Protein AF-A0A920P7Q9-F1 (afdb_monomer)

Solvent-accessible surface area (backbone atoms only — not comparable to full-atom values): 5915 Å² total; per-residue (Å²): 111,68,69,61,49,52,51,51,58,60,59,63,45,55,61,59,53,51,53,52,51,52,51,46,55,55,26,33,75,75,47,37,52,61,24,24,38,49,50,27,53,58,65,52,71,53,41,72,60,49,50,55,45,29,58,46,13,66,52,24,44,52,51,26,53,49,32,59,76,67,67,50,62,69,68,58,36,57,53,22,51,57,44,23,58,49,13,58,55,33,38,54,48,41,50,51,51,52,52,52,40,47,56,31,43,54,59,33,45,50,88,77,56,133

Structure (mmCIF, N/CA/C/O backbone):
data_AF-A0A920P7Q9-F1
#
_entry.id   AF-A0A920P7Q9-F1
#
loop_
_atom_site.group_PDB
_atom_site.id
_atom_site.type_symbol
_atom_site.label_atom_id
_atom_site.label_alt_id
_atom_site.label_comp_id
_atom_site.label_asym_id
_atom_site.label_entity_id
_atom_site.label_seq_id
_atom_site.pdbx_PDB_ins_code
_atom_site.Cartn_x
_atom_site.Cartn_y
_atom_site.Cartn_z
_atom_site.occupancy
_atom_site.B_iso_or_equiv
_atom_site.auth_seq_id
_atom_site.auth_comp_id
_atom_site.auth_asym_id
_atom_site.auth_atom_id
_atom_site.pdbx_PDB_model_num
ATOM 1 N N . MET A 1 1 ? -5.987 -20.196 14.441 1.00 70.06 1 MET A N 1
ATOM 2 C CA . MET A 1 1 ? -6.045 -18.818 13.903 1.00 70.06 1 MET A CA 1
ATOM 3 C C . MET A 1 1 ? -4.710 -18.311 13.354 1.00 70.06 1 MET A C 1
ATOM 5 O O . MET A 1 1 ? -4.729 -17.671 12.314 1.00 70.06 1 MET A O 1
ATOM 9 N N . ILE A 1 2 ? -3.557 -18.621 13.963 1.00 92.75 2 ILE A N 1
ATOM 10 C CA . ILE A 1 2 ? -2.250 -18.145 13.455 1.00 92.75 2 ILE A CA 1
ATOM 11 C C . ILE A 1 2 ? -1.894 -18.745 12.082 1.00 92.75 2 ILE A C 1
ATOM 13 O O . ILE A 1 2 ? -1.545 -18.004 11.171 1.00 92.75 2 ILE A O 1
ATOM 17 N N . ILE A 1 3 ? -2.047 -20.065 11.899 1.00 95.75 3 ILE A N 1
ATOM 18 C CA . ILE A 1 3 ? -1.727 -20.743 10.624 1.00 95.75 3 ILE A CA 1
ATOM 19 C C . ILE A 1 3 ? -2.577 -20.192 9.470 1.00 95.75 3 ILE A C 1
ATOM 21 O O . ILE A 1 3 ? -2.051 -19.885 8.406 1.00 95.75 3 ILE A O 1
ATOM 25 N N . SER A 1 4 ? -3.882 -20.015 9.695 1.00 95.00 4 SER A N 1
ATOM 26 C CA . SER A 1 4 ? -4.787 -19.433 8.700 1.00 95.00 4 SER A CA 1
ATOM 27 C C . SER A 1 4 ? -4.457 -17.967 8.407 1.00 95.00 4 SER A C 1
ATOM 29 O O . SER A 1 4 ? -4.495 -17.568 7.252 1.00 95.00 4 SER A O 1
ATOM 31 N N . GLY A 1 5 ? -4.082 -17.175 9.420 1.00 94.62 5 GLY A N 1
ATOM 32 C CA . GLY A 1 5 ? -3.650 -15.787 9.227 1.00 94.62 5 GLY A CA 1
ATOM 33 C C . GLY A 1 5 ? -2.369 -15.677 8.393 1.00 94.62 5 GLY A C 1
ATOM 34 O O . GLY A 1 5 ? -2.314 -14.878 7.462 1.00 94.62 5 GLY A O 1
ATOM 35 N N . LEU A 1 6 ? -1.375 -16.530 8.665 1.00 96.69 6 LEU A N 1
ATOM 36 C CA . LEU A 1 6 ? -0.154 -16.630 7.858 1.00 96.69 6 LEU A CA 1
ATOM 37 C C . LEU A 1 6 ? -0.460 -17.047 6.417 1.00 96.69 6 LEU A C 1
ATOM 39 O O . LEU A 1 6 ? 0.044 -16.424 5.487 1.00 96.69 6 LEU A O 1
ATOM 43 N N . ALA A 1 7 ? -1.321 -18.049 6.223 1.00 96.69 7 ALA A N 1
ATOM 44 C CA . ALA A 1 7 ? -1.726 -18.494 4.891 1.00 96.69 7 ALA A CA 1
ATOM 45 C C . ALA A 1 7 ? -2.398 -17.365 4.088 1.00 96.69 7 ALA A C 1
ATOM 47 O O . ALA A 1 7 ? -2.030 -17.128 2.938 1.00 96.69 7 ALA A O 1
ATOM 48 N N . THR A 1 8 ? -3.322 -16.619 4.703 1.00 96.00 8 THR A N 1
ATOM 49 C CA . THR A 1 8 ? -3.954 -15.449 4.074 1.00 96.00 8 THR A CA 1
ATOM 50 C C . THR A 1 8 ? -2.933 -14.359 3.749 1.00 96.00 8 THR A C 1
ATOM 52 O O . THR A 1 8 ? -2.981 -13.790 2.661 1.00 96.00 8 THR A O 1
ATOM 55 N N . GLY A 1 9 ? -1.983 -14.093 4.652 1.00 94.44 9 GLY A N 1
ATOM 56 C CA . GLY A 1 9 ? -0.909 -13.123 4.428 1.00 94.44 9 GLY A CA 1
ATOM 57 C C . GLY A 1 9 ? 0.023 -13.505 3.275 1.00 94.44 9 GLY A C 1
ATOM 58 O O . GLY A 1 9 ? 0.427 -12.644 2.505 1.00 94.44 9 GLY A O 1
ATOM 59 N N . MET A 1 10 ? 0.330 -14.792 3.102 1.00 96.50 10 MET A N 1
ATOM 60 C CA . MET A 1 10 ? 1.107 -15.259 1.949 1.00 96.50 10 MET A CA 1
ATOM 61 C C . MET A 1 10 ? 0.312 -15.109 0.646 1.00 96.50 10 MET A C 1
ATOM 63 O O . MET A 1 10 ? 0.837 -14.589 -0.339 1.00 96.50 10 MET A O 1
ATOM 67 N N . LEU A 1 11 ? -0.964 -15.508 0.641 1.00 96.88 11 LEU A N 1
ATOM 68 C CA . LEU A 1 11 ? -1.836 -15.409 -0.534 1.00 96.88 11 LEU A CA 1
ATOM 69 C C . LEU A 1 11 ? -2.106 -13.961 -0.966 1.00 96.88 11 LEU A C 1
ATOM 71 O O . LEU A 1 11 ? -2.205 -13.696 -2.164 1.00 96.88 11 LEU A O 1
ATOM 75 N N . SER A 1 12 ? -2.187 -13.012 -0.029 1.00 95.62 12 SER A N 1
ATOM 76 C CA . SER A 1 12 ? -2.483 -11.607 -0.345 1.00 95.62 12 SER A CA 1
ATOM 77 C C . SER A 1 12 ? -1.399 -10.929 -1.189 1.00 95.62 12 SER A C 1
ATOM 79 O O . SER A 1 12 ? -1.679 -9.926 -1.842 1.00 95.62 12 SER A O 1
ATOM 81 N N . THR A 1 13 ? -0.186 -11.490 -1.239 1.00 95.88 13 THR A N 1
ATOM 82 C CA . THR A 1 13 ? 0.933 -10.962 -2.038 1.00 95.88 13 THR A CA 1
ATOM 83 C C . THR A 1 13 ? 0.807 -11.228 -3.538 1.00 95.88 13 THR A C 1
ATOM 85 O O . THR A 1 13 ? 1.411 -10.507 -4.333 1.00 95.88 13 THR A O 1
ATOM 88 N N . VAL A 1 14 ? -0.002 -12.212 -3.948 1.00 97.12 14 VAL A N 1
ATOM 89 C CA . VAL A 1 14 ? -0.072 -12.682 -5.342 1.00 97.12 14 VAL A CA 1
ATOM 90 C C . VAL A 1 14 ? -0.487 -11.563 -6.298 1.00 97.12 14 VAL A C 1
ATOM 92 O O . VAL A 1 14 ? 0.219 -11.280 -7.266 1.00 97.12 14 VAL A O 1
ATOM 95 N N . PHE A 1 15 ? -1.609 -10.894 -6.021 1.00 96.12 15 PHE A N 1
ATOM 96 C CA . PHE A 1 15 ? -2.108 -9.828 -6.892 1.00 96.12 15 PHE A CA 1
ATOM 97 C C . PHE A 1 15 ? -1.188 -8.595 -6.919 1.00 96.12 15 PHE A C 1
ATOM 99 O O . PHE A 1 15 ? -0.860 -8.150 -8.021 1.00 96.12 15 PHE A O 1
ATOM 106 N N . PRO A 1 16 ? -0.709 -8.062 -5.772 1.00 95.38 16 PRO A N 1
ATOM 107 C CA . PRO A 1 16 ? 0.249 -6.958 -5.762 1.00 95.38 16 PRO A CA 1
ATOM 108 C C . PRO A 1 16 ? 1.526 -7.244 -6.556 1.00 95.38 16 PRO A C 1
ATOM 110 O O . PRO A 1 16 ? 1.952 -6.403 -7.345 1.00 95.38 16 PRO A O 1
ATOM 113 N N . VAL A 1 17 ? 2.122 -8.431 -6.399 1.00 96.25 17 VAL A N 1
ATOM 114 C CA . VAL A 1 17 ? 3.358 -8.798 -7.110 1.00 96.25 17 VAL A CA 1
ATOM 115 C C . VAL A 1 17 ? 3.133 -8.836 -8.620 1.00 96.25 17 VAL A C 1
ATOM 117 O O . VAL A 1 17 ? 3.934 -8.281 -9.371 1.00 96.25 17 VAL A O 1
ATOM 120 N N . ILE A 1 18 ? 2.025 -9.429 -9.074 1.00 97.81 18 ILE A N 1
ATOM 121 C CA . ILE A 1 18 ? 1.677 -9.468 -10.501 1.00 97.81 18 ILE A CA 1
ATOM 122 C C . ILE A 1 18 ? 1.461 -8.051 -11.047 1.00 97.81 18 ILE A C 1
ATOM 124 O O . ILE A 1 18 ? 1.998 -7.715 -12.103 1.00 97.81 18 ILE A O 1
ATOM 128 N N . ALA A 1 19 ? 0.723 -7.200 -10.328 1.00 96.38 19 ALA A N 1
ATOM 129 C CA . ALA A 1 19 ? 0.450 -5.828 -10.752 1.00 96.38 19 ALA A CA 1
ATOM 130 C C . ALA A 1 19 ? 1.736 -4.992 -10.892 1.00 96.38 19 ALA A C 1
ATOM 132 O O . ALA A 1 19 ? 1.924 -4.304 -11.901 1.00 96.38 19 ALA A O 1
ATOM 133 N N . ILE A 1 20 ? 2.652 -5.087 -9.922 1.00 96.44 20 ILE A N 1
ATOM 134 C CA . ILE A 1 20 ? 3.953 -4.407 -9.981 1.00 96.44 20 ILE A CA 1
ATOM 135 C C . ILE A 1 20 ? 4.811 -4.970 -11.118 1.00 96.44 20 ILE A C 1
ATOM 137 O O . ILE A 1 20 ? 5.391 -4.195 -11.875 1.00 96.44 20 ILE A O 1
ATOM 141 N N . GLY A 1 21 ? 4.842 -6.293 -11.306 1.00 97.31 21 GLY A N 1
ATOM 142 C CA . GLY A 1 21 ? 5.578 -6.928 -12.403 1.00 97.31 21 GLY A CA 1
ATOM 143 C C . GLY A 1 21 ? 5.112 -6.453 -13.782 1.00 97.31 21 GLY A 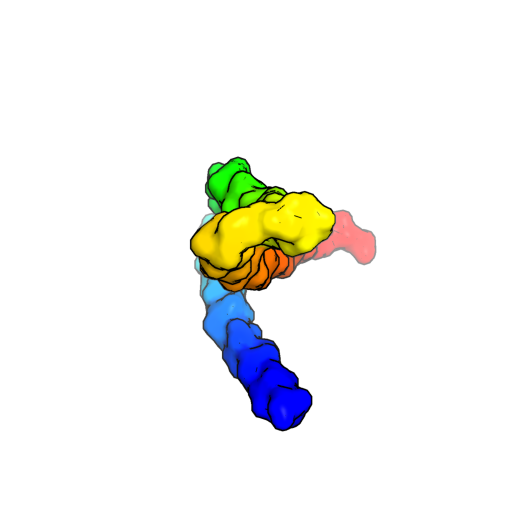C 1
ATOM 144 O O . GLY A 1 21 ? 5.934 -6.060 -14.609 1.00 97.31 21 GLY A O 1
ATOM 145 N N . ILE A 1 22 ? 3.797 -6.408 -14.014 1.00 98.00 22 ILE A N 1
ATOM 146 C CA . ILE A 1 22 ? 3.216 -5.887 -15.263 1.00 98.00 22 ILE A CA 1
ATOM 147 C C . ILE A 1 22 ? 3.571 -4.407 -15.452 1.00 98.00 22 ILE A C 1
ATOM 149 O O . ILE A 1 22 ? 3.987 -4.011 -16.541 1.00 98.00 22 ILE A O 1
ATOM 153 N N . THR A 1 23 ? 3.457 -3.603 -14.392 1.00 97.25 23 THR A N 1
ATOM 154 C CA . THR A 1 23 ? 3.800 -2.173 -14.427 1.00 97.25 23 THR A CA 1
ATOM 155 C C . THR A 1 23 ? 5.256 -1.963 -14.839 1.00 97.25 23 THR A C 1
ATOM 157 O O . THR A 1 23 ? 5.527 -1.155 -15.724 1.00 97.25 23 THR A O 1
ATOM 160 N N . ILE A 1 24 ? 6.186 -2.729 -14.259 1.00 97.31 24 ILE A N 1
ATOM 161 C CA . ILE A 1 24 ? 7.614 -2.679 -14.597 1.00 97.31 24 ILE A CA 1
ATOM 162 C C . ILE A 1 24 ? 7.838 -3.040 -16.066 1.00 97.31 24 ILE A C 1
ATOM 164 O O . ILE A 1 24 ? 8.512 -2.295 -16.774 1.00 97.31 24 ILE A O 1
ATOM 168 N N . LEU A 1 25 ? 7.265 -4.153 -16.540 1.00 97.88 25 LEU A N 1
ATOM 169 C CA . LEU A 1 25 ? 7.454 -4.621 -17.916 1.00 97.88 25 LEU A CA 1
ATOM 170 C C . LEU A 1 25 ? 6.965 -3.595 -18.944 1.00 97.88 25 LEU A C 1
ATOM 172 O O . LEU A 1 25 ? 7.679 -3.301 -19.902 1.00 97.88 25 LEU A O 1
ATOM 176 N N . ILE A 1 26 ? 5.770 -3.034 -18.737 1.00 98.12 26 ILE A N 1
ATOM 177 C CA . ILE A 1 26 ? 5.189 -2.036 -19.643 1.00 98.12 26 ILE A CA 1
ATOM 178 C C . ILE A 1 26 ? 6.006 -0.742 -19.602 1.00 98.12 26 ILE A C 1
ATOM 180 O O . ILE A 1 26 ? 6.411 -0.236 -20.647 1.00 98.12 26 ILE A O 1
ATOM 184 N N . ALA A 1 27 ? 6.292 -0.217 -18.409 1.00 97.50 27 ALA A N 1
ATOM 185 C CA . ALA A 1 27 ? 7.024 1.036 -18.256 1.00 97.50 27 ALA A CA 1
ATOM 186 C C . ALA A 1 27 ? 8.442 0.956 -18.847 1.00 97.50 27 ALA A C 1
ATOM 188 O O . ALA A 1 27 ? 8.892 1.891 -19.515 1.00 97.50 27 ALA A O 1
ATOM 189 N N . PHE A 1 28 ? 9.120 -0.180 -18.661 1.00 96.56 28 PHE A N 1
ATOM 190 C CA . PHE A 1 28 ? 10.451 -0.408 -19.210 1.00 96.56 28 PHE A CA 1
ATOM 191 C C . PHE A 1 28 ? 10.450 -0.490 -20.739 1.00 96.56 28 PHE A C 1
ATOM 193 O O . PHE A 1 28 ? 11.332 0.078 -21.376 1.00 96.56 28 PHE A O 1
ATOM 200 N N . GLN A 1 29 ? 9.457 -1.145 -21.350 1.00 97.81 29 GLN A N 1
ATOM 201 C CA . GLN A 1 29 ? 9.355 -1.186 -22.813 1.00 97.81 29 GLN A CA 1
ATOM 202 C C . GLN A 1 29 ? 9.096 0.194 -23.428 1.00 97.81 29 GLN A C 1
ATOM 204 O O . GLN A 1 29 ? 9.563 0.463 -24.531 1.00 97.81 29 GLN A O 1
ATOM 209 N N . LEU A 1 30 ? 8.377 1.072 -22.722 1.00 97.12 30 LEU A N 1
ATOM 210 C CA . LEU A 1 30 ? 8.046 2.407 -23.220 1.00 97.12 30 LEU A CA 1
ATOM 211 C C . LEU A 1 30 ? 9.211 3.398 -23.114 1.00 97.12 30 LEU A C 1
ATOM 213 O O . LEU A 1 30 ? 9.418 4.183 -24.036 1.00 97.12 30 LEU A O 1
ATOM 217 N N . ALA A 1 31 ? 9.951 3.403 -21.999 1.00 96.50 31 ALA A N 1
ATOM 218 C CA . ALA A 1 31 ? 11.004 4.400 -21.768 1.00 96.50 31 ALA A CA 1
ATOM 219 C C . ALA A 1 31 ? 12.142 3.917 -20.845 1.00 96.50 31 ALA A C 1
ATOM 221 O O . ALA A 1 31 ? 12.772 4.717 -20.148 1.00 96.50 31 ALA A O 1
ATOM 222 N N . GLY A 1 32 ? 12.412 2.610 -20.802 1.00 95.25 32 GLY A N 1
ATOM 223 C CA . GLY A 1 32 ? 13.467 2.023 -19.975 1.00 95.25 32 GLY A CA 1
ATOM 224 C C . GLY A 1 32 ? 13.323 2.371 -18.490 1.00 95.25 32 GLY A C 1
ATOM 225 O O . GLY A 1 32 ? 12.218 2.501 -17.960 1.00 95.25 32 GLY A O 1
ATOM 226 N N . PHE A 1 33 ? 14.451 2.571 -17.806 1.00 94.69 33 PHE A N 1
ATOM 227 C CA . PHE A 1 33 ? 14.464 2.951 -16.387 1.00 94.69 33 PHE A CA 1
ATOM 228 C C . PHE A 1 33 ? 13.807 4.311 -16.106 1.00 94.69 33 PHE A C 1
ATOM 230 O O . PHE A 1 33 ? 13.225 4.492 -15.038 1.00 94.69 33 PHE A O 1
ATOM 237 N N . TYR A 1 34 ? 13.825 5.240 -17.069 1.00 94.19 34 TYR A N 1
ATOM 238 C CA . TYR A 1 34 ? 13.101 6.508 -16.948 1.00 94.19 34 TYR A CA 1
ATOM 239 C C . TYR A 1 34 ? 11.581 6.291 -16.928 1.00 94.19 34 TYR A C 1
ATOM 241 O O . TYR A 1 34 ? 10.876 6.900 -16.126 1.00 94.19 34 TYR A O 1
ATOM 249 N N . GLY A 1 35 ? 11.078 5.356 -17.741 1.00 96.50 35 GLY A N 1
ATOM 250 C CA . GLY A 1 35 ? 9.678 4.934 -17.712 1.00 96.50 35 GLY A CA 1
ATOM 251 C C . GLY A 1 35 ? 9.268 4.349 -16.363 1.00 96.50 35 GLY A C 1
ATOM 252 O O . GLY A 1 35 ? 8.215 4.704 -15.839 1.00 96.50 35 GLY A O 1
ATOM 253 N N . ILE A 1 36 ? 10.117 3.510 -15.759 1.00 96.81 36 ILE A N 1
ATOM 254 C CA . ILE A 1 36 ? 9.879 2.963 -14.411 1.00 96.81 36 ILE A CA 1
ATOM 255 C C . ILE A 1 36 ? 9.845 4.089 -13.366 1.00 96.81 36 ILE A C 1
ATOM 257 O O . ILE A 1 36 ? 8.958 4.103 -12.511 1.00 96.81 36 ILE A O 1
ATOM 261 N N . ALA A 1 37 ? 10.757 5.064 -13.457 1.00 94.75 37 ALA A N 1
ATOM 262 C CA . ALA A 1 37 ? 10.765 6.228 -12.571 1.00 94.75 37 ALA A CA 1
ATOM 263 C C . ALA A 1 37 ? 9.456 7.029 -12.678 1.00 94.75 37 ALA A C 1
ATOM 265 O O . ALA A 1 37 ? 8.839 7.356 -11.663 1.00 94.75 37 ALA A O 1
ATOM 266 N N . LEU A 1 38 ? 8.988 7.286 -13.904 1.00 95.81 38 LEU A N 1
ATOM 267 C CA . LEU A 1 38 ? 7.714 7.961 -14.147 1.00 95.81 38 LEU A CA 1
ATOM 268 C C . LEU A 1 38 ? 6.509 7.149 -13.665 1.00 95.81 38 LEU A C 1
ATOM 270 O O . LEU A 1 38 ? 5.577 7.736 -13.124 1.00 95.81 38 LEU A O 1
ATOM 274 N N . ALA A 1 39 ? 6.523 5.821 -13.799 1.00 96.06 39 ALA A N 1
ATOM 275 C CA . ALA A 1 39 ? 5.482 4.964 -13.234 1.00 96.06 39 ALA A CA 1
ATOM 276 C C . ALA A 1 39 ? 5.426 5.082 -11.700 1.00 96.06 39 ALA A C 1
ATOM 278 O O . ALA A 1 39 ? 4.338 5.153 -11.131 1.00 96.06 39 ALA A O 1
ATOM 279 N N . GLY A 1 40 ? 6.583 5.185 -11.035 1.00 93.44 40 GLY A N 1
ATOM 280 C CA . GLY A 1 40 ? 6.670 5.474 -9.601 1.00 93.44 40 GLY A CA 1
ATOM 281 C C . GLY A 1 40 ? 6.063 6.831 -9.227 1.00 93.44 40 GLY A C 1
ATOM 282 O O . GLY A 1 40 ? 5.255 6.910 -8.303 1.00 93.44 40 GLY A O 1
ATOM 283 N N . VAL A 1 41 ? 6.375 7.892 -9.980 1.00 92.75 41 VAL A N 1
ATOM 284 C CA . VAL A 1 41 ? 5.752 9.219 -9.794 1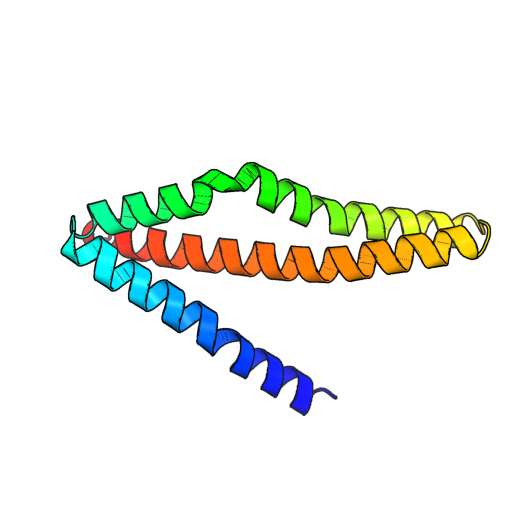.00 92.75 41 VAL A CA 1
ATOM 285 C C . VAL A 1 41 ? 4.239 9.160 -10.031 1.00 92.75 41 VAL A C 1
ATOM 287 O O . VAL A 1 41 ? 3.470 9.730 -9.260 1.00 92.75 41 VAL A O 1
ATOM 290 N N . GLY A 1 42 ? 3.803 8.437 -11.064 1.00 93.56 42 GLY A N 1
ATOM 291 C CA . GLY A 1 42 ? 2.395 8.224 -11.386 1.00 93.56 42 GLY A CA 1
ATOM 292 C C . GLY A 1 42 ? 1.644 7.519 -10.261 1.00 93.56 42 GLY A C 1
ATOM 293 O O . GLY A 1 42 ? 0.559 7.965 -9.893 1.00 93.56 42 GLY A O 1
ATOM 294 N N . LEU A 1 43 ? 2.243 6.489 -9.654 1.00 92.88 43 LEU A N 1
ATOM 295 C CA . LEU A 1 43 ? 1.693 5.837 -8.468 1.00 92.88 43 LEU A CA 1
ATOM 296 C C . LEU A 1 43 ? 1.475 6.870 -7.353 1.00 92.88 43 LEU A C 1
ATOM 298 O O . LEU A 1 43 ? 0.369 6.968 -6.840 1.00 92.88 43 LEU A O 1
ATOM 302 N N . LEU A 1 44 ? 2.475 7.708 -7.055 1.00 89.50 44 LEU A N 1
ATOM 303 C CA . LEU A 1 44 ? 2.417 8.744 -6.012 1.00 89.50 44 LEU A CA 1
ATOM 304 C C . LEU A 1 44 ? 1.503 9.943 -6.335 1.00 89.50 44 LEU A C 1
ATOM 306 O O . LEU A 1 44 ? 1.282 10.782 -5.463 1.00 89.50 44 LEU A O 1
ATOM 310 N N . SER A 1 45 ? 0.933 10.045 -7.537 1.00 93.44 45 SER A N 1
ATOM 311 C CA . SER A 1 45 ? 0.082 11.184 -7.923 1.00 93.44 45 SER A CA 1
ATOM 312 C C . SER A 1 45 ? -1.166 11.345 -7.044 1.00 93.44 45 SER A C 1
ATOM 314 O O . SER A 1 45 ? -1.629 12.462 -6.820 1.00 93.44 45 SER A O 1
ATOM 316 N N . THR A 1 46 ? -1.678 10.247 -6.481 1.00 91.81 46 THR A N 1
ATOM 317 C CA . THR A 1 46 ? -2.825 10.242 -5.560 1.00 91.81 46 THR A CA 1
ATOM 318 C C . THR A 1 46 ? -2.413 10.172 -4.089 1.00 91.81 46 THR A C 1
ATOM 320 O O . THR A 1 46 ? -3.266 9.945 -3.230 1.00 91.81 46 THR A O 1
ATOM 323 N N . LEU A 1 47 ? -1.127 10.374 -3.773 1.00 91.06 47 LEU A N 1
ATOM 324 C CA . LEU A 1 47 ? -0.580 10.231 -2.420 1.00 91.06 47 LEU A CA 1
ATOM 325 C C . LEU A 1 47 ? -1.357 11.045 -1.382 1.00 91.06 47 LEU A C 1
ATOM 327 O O . LEU A 1 47 ? -1.583 10.547 -0.286 1.00 91.06 47 LEU A O 1
ATOM 331 N N . GLY A 1 48 ? -1.803 12.259 -1.719 1.00 92.06 48 GLY A N 1
ATOM 332 C CA . GLY A 1 48 ? -2.565 13.098 -0.789 1.00 92.06 48 GLY A CA 1
ATOM 333 C C . GLY A 1 48 ? -3.853 12.435 -0.289 1.00 92.06 48 GLY A C 1
ATOM 334 O O . GLY A 1 48 ? -4.162 12.517 0.897 1.00 92.06 48 GLY A O 1
ATOM 335 N N . ILE A 1 49 ? -4.568 11.723 -1.167 1.00 92.00 49 ILE A N 1
ATOM 336 C CA . ILE A 1 49 ? -5.797 11.000 -0.806 1.00 92.00 49 ILE A CA 1
ATOM 337 C C . ILE A 1 49 ? -5.444 9.768 0.028 1.00 92.00 49 ILE A C 1
ATOM 339 O O . ILE A 1 49 ? -6.004 9.578 1.105 1.00 92.00 49 ILE A O 1
ATOM 343 N N . THR A 1 50 ? -4.485 8.961 -0.436 1.00 89.31 50 THR A N 1
ATOM 344 C CA . THR A 1 50 ? -4.070 7.734 0.259 1.00 89.31 50 THR A CA 1
ATOM 345 C C . THR A 1 50 ? -3.565 8.037 1.670 1.00 89.31 50 THR A C 1
ATOM 347 O O . THR A 1 50 ? -3.947 7.363 2.625 1.00 89.31 50 THR A O 1
ATOM 350 N N . LEU A 1 51 ? -2.762 9.093 1.823 1.00 91.06 51 LEU A N 1
ATOM 351 C CA . LEU A 1 51 ? -2.237 9.527 3.113 1.00 91.06 51 LEU A CA 1
ATOM 352 C C . LEU A 1 51 ? -3.349 10.028 4.040 1.00 91.06 51 LEU A C 1
ATOM 354 O O . LEU A 1 51 ? -3.343 9.698 5.222 1.00 91.06 51 LEU A O 1
ATOM 358 N N . ALA A 1 52 ? -4.326 10.778 3.520 1.00 93.06 52 ALA A N 1
ATOM 359 C CA . ALA A 1 52 ? -5.473 11.213 4.314 1.00 93.06 52 ALA A CA 1
ATOM 360 C C . ALA A 1 52 ? -6.288 10.018 4.841 1.00 93.06 52 ALA A C 1
ATOM 362 O O . ALA A 1 52 ? -6.697 10.014 6.000 1.00 93.06 52 ALA A O 1
ATOM 363 N N . THR A 1 53 ? -6.484 8.981 4.019 1.00 90.81 53 THR A N 1
ATOM 364 C CA . THR A 1 53 ? -7.197 7.763 4.437 1.00 90.81 53 THR A CA 1
ATOM 365 C C . THR A 1 53 ? -6.401 6.879 5.398 1.00 90.81 53 THR A C 1
ATOM 367 O O . THR A 1 53 ? -7.003 6.178 6.207 1.00 90.81 53 THR A O 1
ATOM 370 N N . ASP A 1 54 ? -5.069 6.905 5.336 1.00 90.50 54 ASP A N 1
ATOM 371 C CA . ASP A 1 54 ? -4.195 6.198 6.281 1.00 90.50 54 ASP A CA 1
ATOM 372 C C . ASP A 1 54 ? -4.182 6.911 7.646 1.00 90.50 54 ASP A C 1
ATOM 374 O O . ASP A 1 54 ? -4.409 6.299 8.687 1.00 90.50 54 ASP A O 1
ATOM 378 N N . ALA A 1 55 ? -4.056 8.244 7.639 1.00 91.88 55 ALA A N 1
ATOM 379 C CA . ALA A 1 55 ? -4.092 9.071 8.847 1.00 91.88 55 ALA A CA 1
ATOM 380 C C . ALA A 1 55 ? -5.446 9.032 9.577 1.00 91.88 55 ALA A C 1
ATOM 382 O O . ALA A 1 55 ? -5.508 9.264 10.783 1.00 91.88 55 ALA A O 1
ATOM 383 N N . TYR A 1 56 ? -6.528 8.723 8.861 1.00 91.06 56 TYR A N 1
ATOM 384 C CA . TYR A 1 56 ? -7.860 8.570 9.434 1.00 91.06 56 TYR A CA 1
ATOM 385 C C . TYR A 1 56 ? -7.951 7.439 10.476 1.00 91.06 56 TYR A C 1
ATOM 387 O O . TYR A 1 56 ? -8.636 7.611 11.483 1.00 91.06 56 TYR A O 1
ATOM 395 N N . GLY A 1 57 ? -7.246 6.318 10.282 1.00 93.25 57 GLY A N 1
ATOM 396 C CA . GLY A 1 57 ? -7.331 5.163 11.186 1.00 93.25 57 GLY A CA 1
ATOM 397 C C . GLY A 1 57 ? -6.893 5.481 12.620 1.00 93.25 57 GLY A C 1
ATOM 398 O O . GLY A 1 57 ? -7.709 5.364 13.533 1.00 93.25 57 GLY A O 1
ATOM 399 N N . PRO A 1 58 ? -5.668 5.997 12.836 1.00 94.75 58 PRO A N 1
ATOM 400 C CA . PRO A 1 58 ? -5.211 6.414 14.162 1.00 94.75 58 PRO A CA 1
ATOM 401 C C . PRO A 1 58 ? -6.097 7.478 14.824 1.00 94.75 58 PRO A C 1
ATOM 403 O O . PRO A 1 58 ? -6.165 7.559 16.049 1.00 94.75 58 PRO A O 1
ATOM 406 N N . VAL A 1 59 ? -6.772 8.324 14.040 1.00 95.75 59 VAL A N 1
ATOM 407 C CA . VAL A 1 59 ? -7.724 9.304 14.584 1.00 95.75 59 VAL A CA 1
ATOM 408 C C . VAL A 1 59 ? -8.979 8.603 15.115 1.00 95.75 59 VAL A C 1
ATOM 410 O O . VAL A 1 59 ? -9.441 8.945 16.203 1.00 95.75 59 VAL A O 1
ATOM 413 N N . ALA A 1 60 ? -9.511 7.620 14.383 1.00 95.19 60 ALA A N 1
ATOM 414 C CA . ALA A 1 60 ? -10.675 6.839 14.799 1.00 95.19 60 ALA A CA 1
ATOM 415 C C . ALA A 1 60 ? -10.396 5.982 16.047 1.00 95.19 60 ALA A C 1
ATOM 417 O O . ALA A 1 60 ? -11.205 6.002 16.975 1.00 95.19 60 ALA A O 1
ATOM 418 N N . ASP A 1 61 ? -9.239 5.318 16.104 1.00 96.31 61 ASP A N 1
ATOM 419 C CA . ASP A 1 61 ? -8.792 4.530 17.263 1.00 96.31 61 ASP A CA 1
ATOM 420 C C . ASP A 1 61 ? -8.720 5.394 18.535 1.00 96.31 61 ASP A C 1
ATOM 422 O O . ASP A 1 61 ? -9.379 5.122 19.542 1.00 96.31 61 ASP A O 1
ATOM 426 N N . ASN A 1 62 ? -8.035 6.542 18.458 1.00 96.50 62 ASN A N 1
ATOM 427 C CA . ASN A 1 62 ? -7.953 7.479 19.582 1.00 96.50 62 ASN A CA 1
ATOM 428 C C . ASN A 1 62 ? -9.330 8.008 20.011 1.00 96.50 62 ASN A C 1
ATOM 430 O O . ASN A 1 62 ? -9.582 8.173 21.205 1.00 96.50 62 ASN A O 1
ATOM 434 N N . ALA A 1 63 ? -10.235 8.267 19.062 1.00 96.44 63 ALA A N 1
ATOM 435 C CA . ALA A 1 63 ? -11.599 8.679 19.381 1.00 96.44 63 ALA A CA 1
ATOM 436 C C . ALA A 1 63 ? -12.370 7.580 20.135 1.00 96.44 63 ALA A C 1
ATOM 438 O O . ALA A 1 63 ? -13.079 7.890 21.095 1.00 96.44 63 ALA A O 1
ATOM 439 N N . GLY A 1 64 ? -12.201 6.310 19.751 1.00 96.44 64 GLY A N 1
ATOM 440 C CA . GLY A 1 64 ? -12.776 5.166 20.461 1.00 96.44 64 GLY A CA 1
ATOM 441 C C . GLY A 1 64 ? -12.202 4.990 21.865 1.00 96.44 64 GLY A C 1
ATOM 442 O O . GLY A 1 64 ? -12.961 4.785 22.818 1.00 96.44 64 GLY A O 1
ATOM 443 N N . GLY A 1 65 ? -10.886 5.156 22.017 1.00 96.75 65 GLY A N 1
ATOM 444 C CA . GLY A 1 65 ? -10.209 5.143 23.314 1.00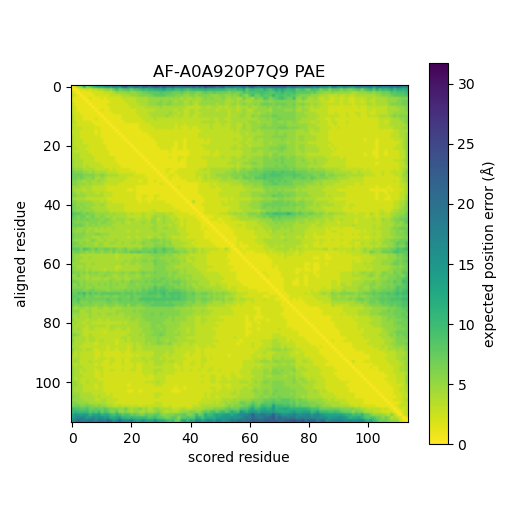 96.75 65 GLY A CA 1
ATOM 445 C C . GLY A 1 65 ? -10.710 6.249 24.248 1.00 96.75 65 GLY A C 1
ATOM 446 O O . GLY A 1 65 ? -11.020 5.981 25.407 1.00 96.75 65 GLY A O 1
ATOM 447 N N . ILE A 1 66 ? -10.884 7.474 23.737 1.00 97.56 66 ILE A N 1
ATOM 448 C CA . ILE A 1 66 ? -11.470 8.587 24.502 1.00 97.56 66 ILE A CA 1
ATOM 449 C C . ILE A 1 66 ? -12.916 8.273 24.899 1.00 97.56 66 ILE A C 1
ATOM 451 O O . ILE A 1 66 ? -13.293 8.518 26.044 1.00 97.56 66 ILE A O 1
ATOM 455 N N . ALA A 1 67 ? -13.726 7.725 23.988 1.00 97.00 67 ALA A N 1
ATOM 456 C CA . ALA A 1 67 ? -15.118 7.384 24.278 1.00 97.00 67 ALA A CA 1
ATOM 457 C C . ALA A 1 67 ? -15.242 6.351 25.409 1.00 97.00 67 ALA A C 1
ATOM 459 O O . ALA A 1 67 ? -16.105 6.486 26.277 1.00 97.00 67 ALA A O 1
ATOM 460 N N . GLU A 1 68 ? -14.349 5.363 25.426 1.00 96.38 68 GLU A N 1
ATOM 461 C CA . GLU A 1 68 ? -14.269 4.343 26.471 1.00 96.38 68 GLU A CA 1
ATOM 462 C C . GLU A 1 68 ? -13.781 4.925 27.808 1.00 96.38 68 GLU A C 1
ATOM 464 O O . GLU A 1 68 ? -14.417 4.727 28.843 1.00 96.38 68 GLU A O 1
ATOM 469 N N . GLN A 1 69 ? -12.697 5.708 27.789 1.00 97.62 69 GLN A N 1
ATOM 470 C CA . GLN A 1 69 ? -12.118 6.332 28.986 1.00 97.62 69 GLN A CA 1
ATOM 471 C C . GLN A 1 69 ? -13.053 7.353 29.643 1.00 97.62 69 GLN A C 1
ATOM 473 O O . GLN A 1 69 ? -13.080 7.466 30.868 1.00 97.62 69 GLN A O 1
ATOM 478 N N . ALA A 1 70 ? -13.825 8.089 28.842 1.00 97.25 70 ALA A N 1
ATOM 479 C CA . ALA A 1 70 ? -14.794 9.073 29.312 1.00 97.25 70 ALA A CA 1
ATOM 480 C C . ALA A 1 70 ? -16.177 8.471 29.630 1.00 97.25 70 ALA A C 1
ATOM 482 O O . ALA A 1 70 ? -17.084 9.224 29.980 1.00 97.25 70 ALA A O 1
ATOM 483 N N . GLN A 1 71 ? -16.346 7.145 29.518 1.00 96.62 71 GLN A N 1
ATOM 484 C CA . GLN A 1 71 ? -17.606 6.436 29.786 1.00 96.62 71 GLN A CA 1
ATOM 485 C C . GLN A 1 71 ? -18.803 7.031 29.021 1.00 96.62 71 GLN A C 1
ATOM 487 O O . GLN A 1 71 ? -19.890 7.208 29.575 1.00 96.62 71 GLN A O 1
ATOM 492 N N . LEU A 1 72 ? -18.590 7.382 27.748 1.00 96.69 72 LEU A N 1
ATOM 493 C CA . LEU A 1 72 ? -19.647 7.923 26.894 1.00 96.69 72 LEU A CA 1
ATOM 494 C C . LEU A 1 72 ? -20.705 6.856 26.569 1.00 96.69 72 LEU A C 1
ATOM 496 O O . LEU A 1 72 ? -20.530 5.668 26.838 1.00 96.69 72 LEU A O 1
ATOM 500 N N . ASP A 1 73 ? -21.814 7.296 25.968 1.00 97.00 73 ASP A N 1
ATOM 501 C CA . ASP A 1 73 ? -22.888 6.405 25.523 1.00 97.00 73 ASP A CA 1
ATOM 502 C C . ASP A 1 73 ? -22.332 5.262 24.639 1.00 97.00 73 ASP A C 1
ATOM 504 O O . ASP A 1 73 ? -21.528 5.539 23.736 1.00 97.00 73 ASP A O 1
ATOM 508 N N . PRO A 1 74 ? -22.754 3.996 24.848 1.00 95.06 74 PRO A N 1
ATOM 509 C CA . PRO A 1 74 ? -22.305 2.849 24.057 1.00 95.06 74 PRO A CA 1
ATOM 510 C C . PRO A 1 74 ? -22.399 3.049 22.541 1.00 95.06 74 PRO A C 1
ATOM 512 O O . PRO A 1 74 ? -21.553 2.542 21.805 1.00 95.06 74 PRO A O 1
ATOM 515 N N . GLN A 1 75 ? -23.368 3.836 22.061 1.00 96.44 75 GLN A N 1
ATOM 516 C CA . GLN A 1 75 ? -23.499 4.152 20.639 1.00 96.44 75 GLN A CA 1
ATOM 517 C C . GLN A 1 75 ? -22.276 4.907 20.082 1.00 96.44 75 GLN A C 1
ATOM 519 O O . GLN A 1 75 ? -21.939 4.762 18.906 1.00 96.44 75 GLN A O 1
ATOM 524 N N . VAL A 1 76 ? -21.594 5.722 20.894 1.00 96.06 76 VAL A N 1
ATOM 525 C CA . VAL A 1 76 ? -20.369 6.426 20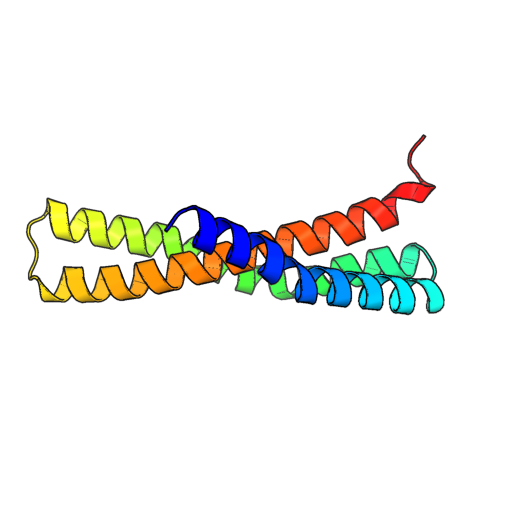.478 1.00 96.06 76 VAL A CA 1
ATOM 526 C C . VAL A 1 76 ? -19.228 5.429 20.286 1.00 96.06 76 VAL A C 1
ATOM 528 O O . VAL A 1 76 ? -18.481 5.532 19.308 1.00 96.06 76 VAL A O 1
ATOM 531 N N . ARG A 1 77 ? -19.123 4.433 21.175 1.00 95.62 77 ARG A N 1
ATOM 532 C CA . ARG A 1 77 ? -18.114 3.377 21.060 1.00 95.62 77 ARG A CA 1
ATOM 533 C C . ARG A 1 77 ? -18.376 2.483 19.852 1.00 95.62 77 ARG A C 1
ATOM 535 O O . ARG A 1 77 ? -17.485 2.296 19.039 1.00 95.62 77 ARG A O 1
ATOM 542 N N . GLU A 1 78 ? -19.619 2.053 19.659 1.00 96.25 78 GLU A N 1
ATOM 543 C CA . GLU A 1 78 ? -20.008 1.244 18.499 1.00 96.25 78 GLU A CA 1
ATOM 544 C C . GLU A 1 78 ? -19.675 1.947 17.172 1.00 96.25 78 GLU A C 1
ATOM 546 O O . GLU A 1 78 ? -19.142 1.339 16.242 1.00 96.25 78 GLU A O 1
ATOM 551 N N . ARG A 1 79 ? -19.930 3.261 17.089 1.00 96.44 79 ARG A N 1
ATOM 552 C CA . ARG A 1 79 ? -19.563 4.050 15.909 1.00 96.44 79 ARG A CA 1
ATOM 553 C C . ARG A 1 79 ? -18.053 4.122 15.725 1.00 96.44 79 ARG A C 1
ATOM 555 O O . ARG A 1 79 ? -17.589 3.918 14.612 1.00 96.44 79 ARG A O 1
ATOM 562 N N . THR A 1 80 ? -17.294 4.421 16.775 1.00 96.38 80 THR A N 1
ATOM 563 C CA . THR A 1 80 ? -15.829 4.551 16.680 1.00 96.38 80 THR A CA 1
ATOM 564 C C . THR A 1 80 ? -15.139 3.220 16.373 1.00 96.38 80 THR A C 1
ATOM 566 O O . THR A 1 80 ? -14.224 3.222 15.558 1.00 96.38 80 THR A O 1
ATOM 569 N N . ASP A 1 81 ? -15.642 2.089 16.873 1.00 95.56 81 ASP A N 1
ATOM 570 C CA . ASP A 1 81 ? -15.157 0.748 16.513 1.00 95.56 81 ASP A CA 1
ATOM 571 C C . ASP A 1 81 ? -15.363 0.440 15.021 1.00 95.56 81 ASP A C 1
ATOM 573 O O . ASP A 1 81 ? -14.484 -0.118 14.360 1.00 95.56 81 ASP A O 1
ATOM 577 N N . ALA A 1 82 ? -16.502 0.844 14.448 1.00 96.12 82 ALA A N 1
ATOM 578 C CA . ALA A 1 82 ? -16.735 0.696 13.012 1.00 96.12 82 ALA A CA 1
ATOM 579 C C . ALA A 1 82 ? -15.761 1.549 12.174 1.00 96.12 82 ALA A C 1
ATOM 581 O O . ALA A 1 82 ? -15.313 1.116 11.108 1.00 96.12 82 ALA A O 1
ATOM 582 N N . LEU A 1 83 ? -15.420 2.751 12.653 1.00 95.81 83 LEU A N 1
ATOM 583 C CA . LEU A 1 83 ? -14.451 3.638 12.003 1.00 95.81 83 LEU A CA 1
ATOM 584 C C . LEU A 1 83 ? -13.011 3.107 12.134 1.00 95.81 83 LEU A C 1
ATOM 586 O O . LEU A 1 83 ? -12.264 3.151 11.158 1.00 95.81 83 LEU A O 1
ATOM 590 N N . ASP A 1 84 ? -12.629 2.557 13.289 1.00 95.75 84 ASP A N 1
ATOM 591 C CA . ASP A 1 84 ? -11.316 1.935 13.503 1.00 95.75 84 ASP A CA 1
ATOM 592 C C . ASP A 1 84 ? -11.127 0.683 12.629 1.00 95.75 84 ASP A C 1
ATOM 594 O O . ASP A 1 84 ? -10.115 0.525 11.944 1.00 95.75 84 ASP A O 1
ATOM 598 N N . ALA A 1 85 ? -12.148 -0.173 12.526 1.00 94.50 85 ALA A N 1
ATOM 599 C CA . ALA A 1 85 ? -12.117 -1.325 11.623 1.00 94.50 85 ALA A CA 1
ATOM 600 C C . ALA A 1 85 ? -11.873 -0.916 10.154 1.00 94.50 85 ALA A C 1
ATOM 602 O O . ALA A 1 85 ? -11.112 -1.573 9.430 1.00 94.50 85 ALA A O 1
ATOM 603 N N . LEU A 1 86 ? -12.474 0.197 9.714 1.00 93.94 86 LEU A N 1
ATOM 604 C CA . LEU A 1 86 ? -12.196 0.784 8.402 1.00 93.94 86 LEU A CA 1
ATOM 605 C C . LEU A 1 86 ? -10.751 1.305 8.319 1.00 93.94 86 LEU A C 1
ATOM 607 O O . LEU A 1 86 ? -10.056 1.011 7.346 1.00 93.94 86 LEU A O 1
ATOM 611 N N . GLY A 1 87 ? -10.291 2.016 9.351 1.00 94.25 87 GLY A N 1
ATOM 612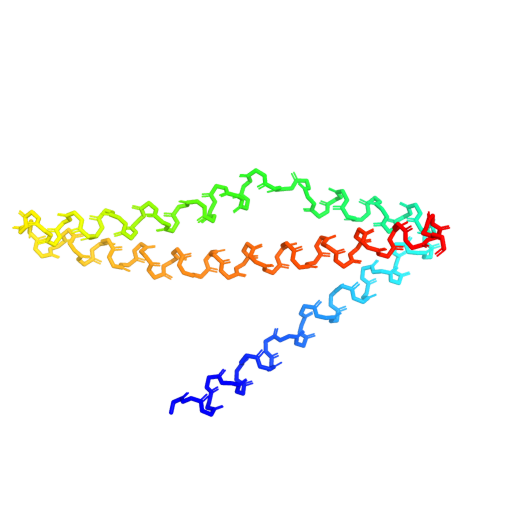 C CA . GLY A 1 87 ? -8.925 2.525 9.488 1.00 94.25 87 G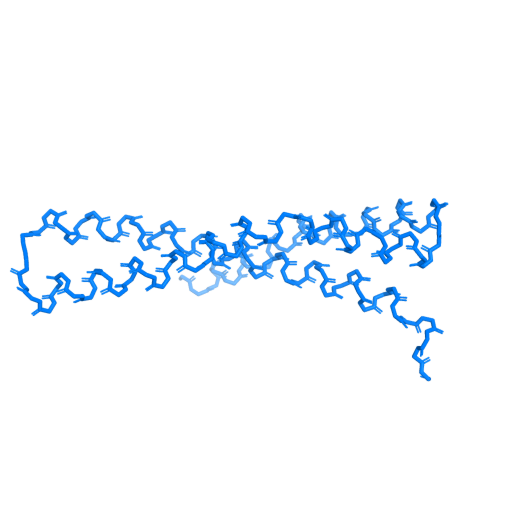LY A CA 1
ATOM 613 C C . GLY A 1 87 ? -7.848 1.444 9.372 1.00 94.25 87 GLY A C 1
ATOM 614 O O . GLY A 1 87 ? -6.850 1.617 8.676 1.00 94.25 87 GLY A O 1
ATOM 615 N N . ASN A 1 88 ? -8.078 0.275 9.964 1.00 94.06 88 ASN A N 1
ATOM 616 C CA . ASN A 1 88 ? -7.176 -0.872 9.848 1.00 94.06 88 ASN A CA 1
ATOM 617 C C . ASN A 1 88 ? -7.042 -1.370 8.395 1.00 94.06 88 ASN A C 1
ATOM 619 O O . ASN A 1 88 ? -5.961 -1.777 7.954 1.00 94.06 88 ASN A O 1
ATOM 623 N N . THR A 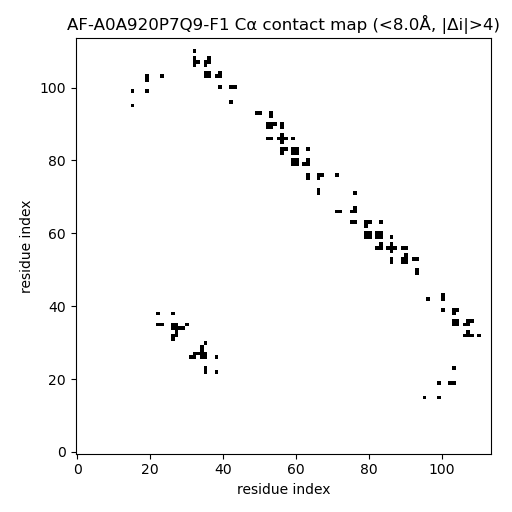1 89 ? -8.122 -1.287 7.615 1.00 93.69 89 THR A N 1
ATOM 624 C CA . THR A 1 89 ? -8.125 -1.658 6.192 1.00 93.69 89 THR A CA 1
ATOM 625 C C . THR A 1 89 ? -7.419 -0.607 5.328 1.00 93.69 89 THR A C 1
ATOM 627 O O . THR A 1 89 ? -6.650 -0.952 4.421 1.00 93.69 89 THR A O 1
ATOM 630 N N . THR A 1 90 ? -7.627 0.684 5.608 1.00 92.75 90 THR A N 1
ATOM 631 C CA . THR A 1 90 ? -6.944 1.767 4.882 1.00 92.75 90 THR A CA 1
ATOM 632 C C . THR A 1 90 ? -5.450 1.797 5.196 1.00 92.75 90 THR A C 1
ATOM 634 O O . THR A 1 90 ? -4.651 1.967 4.276 1.00 92.75 90 THR A O 1
ATOM 637 N N . ALA A 1 91 ? -5.054 1.489 6.433 1.00 91.69 91 ALA A N 1
ATOM 638 C CA . ALA A 1 91 ? -3.654 1.354 6.821 1.00 91.69 91 ALA A CA 1
ATOM 639 C C . ALA A 1 91 ? -2.937 0.221 6.074 1.00 91.69 91 ALA A C 1
ATOM 641 O O . ALA A 1 91 ? -1.806 0.379 5.603 1.00 91.69 91 ALA A O 1
ATOM 642 N N . ALA A 1 92 ? -3.599 -0.927 5.895 1.00 93.75 92 ALA A N 1
ATOM 643 C CA . ALA A 1 92 ? -3.060 -2.010 5.073 1.00 93.75 92 ALA A CA 1
ATOM 644 C C . ALA A 1 92 ? -2.862 -1.573 3.608 1.00 93.75 92 ALA A C 1
ATOM 646 O O . ALA A 1 92 ? -1.836 -1.883 2.996 1.00 93.75 92 ALA A O 1
ATOM 647 N N . THR A 1 93 ? -3.804 -0.796 3.065 1.00 91.56 93 THR A N 1
ATOM 648 C CA . THR A 1 93 ? -3.715 -0.238 1.706 1.00 91.56 93 THR A CA 1
ATOM 649 C C . THR A 1 93 ? -2.556 0.757 1.578 1.00 91.56 93 THR A C 1
ATOM 651 O O . THR A 1 93 ? -1.773 0.666 0.631 1.00 91.56 93 THR A O 1
ATOM 654 N N . GLY A 1 94 ? -2.385 1.651 2.559 1.00 91.25 94 GLY A N 1
ATOM 655 C CA . GLY A 1 94 ? -1.272 2.601 2.623 1.00 91.25 94 GLY A CA 1
ATOM 656 C C . GLY A 1 94 ? 0.094 1.907 2.633 1.00 91.25 94 GLY A C 1
ATOM 657 O O . GLY A 1 94 ? 0.984 2.266 1.860 1.00 91.25 94 GLY A O 1
ATOM 658 N N . LYS A 1 95 ? 0.241 0.829 3.417 1.00 93.00 95 LYS A N 1
ATOM 659 C CA . LYS A 1 95 ? 1.454 -0.011 3.416 1.00 93.00 95 LYS A CA 1
ATOM 660 C C . LYS A 1 95 ? 1.710 -0.649 2.048 1.00 93.00 95 LYS A C 1
ATOM 662 O O . LYS A 1 95 ? 2.845 -0.632 1.578 1.00 93.00 95 LYS A O 1
ATOM 667 N N . GLY A 1 96 ? 0.677 -1.181 1.394 1.00 92.50 96 GLY A N 1
ATOM 668 C CA . GLY A 1 96 ? 0.797 -1.755 0.049 1.00 92.50 96 GLY A CA 1
ATOM 669 C C . GLY A 1 96 ? 1.280 -0.733 -0.984 1.00 92.50 96 GLY A C 1
ATOM 670 O O . GLY A 1 96 ? 2.176 -1.022 -1.776 1.00 92.50 96 GLY A O 1
ATOM 671 N N . PHE A 1 97 ? 0.748 0.487 -0.921 1.00 91.75 97 PHE A N 1
ATOM 672 C CA . PHE A 1 97 ? 1.160 1.595 -1.778 1.00 91.75 97 PHE A CA 1
ATOM 673 C C . PHE A 1 97 ? 2.624 1.998 -1.548 1.00 91.75 97 PHE A C 1
ATOM 675 O O . PHE A 1 97 ? 3.368 2.190 -2.509 1.00 91.75 97 PHE A O 1
ATOM 682 N N . ALA A 1 98 ? 3.064 2.056 -0.286 1.00 92.12 98 ALA A N 1
ATOM 683 C CA . ALA A 1 98 ? 4.456 2.326 0.069 1.00 92.12 98 ALA A CA 1
ATOM 684 C C . ALA A 1 98 ? 5.419 1.228 -0.422 1.00 92.12 98 ALA A C 1
ATOM 686 O O . ALA A 1 98 ? 6.498 1.529 -0.923 1.00 92.12 98 ALA A O 1
ATOM 687 N N . ILE A 1 99 ? 5.029 -0.047 -0.328 1.00 94.38 99 ILE A N 1
ATOM 688 C CA . ILE A 1 99 ? 5.834 -1.169 -0.839 1.00 94.38 99 ILE A CA 1
ATOM 689 C C . ILE A 1 99 ? 5.929 -1.113 -2.369 1.00 94.38 99 ILE A C 1
ATOM 691 O O . ILE A 1 99 ? 7.013 -1.281 -2.928 1.00 94.38 99 ILE A O 1
ATOM 695 N N . GLY A 1 100 ? 4.813 -0.848 -3.052 1.00 93.81 100 GLY A N 1
ATOM 696 C CA . GLY A 1 100 ? 4.779 -0.716 -4.508 1.00 93.81 100 GLY A CA 1
ATOM 697 C C . GLY A 1 100 ? 5.644 0.439 -5.016 1.00 93.81 100 GLY A C 1
ATOM 698 O O . GLY A 1 100 ? 6.443 0.252 -5.934 1.00 93.81 100 GLY A O 1
ATOM 699 N N . SER A 1 101 ? 5.537 1.618 -4.390 1.00 92.88 101 SER A N 1
ATOM 700 C CA . SER A 1 101 ? 6.352 2.785 -4.749 1.00 92.88 101 SER A CA 1
ATOM 701 C C . SER A 1 101 ? 7.836 2.532 -4.496 1.00 92.88 101 SER A C 1
ATOM 703 O O . SER A 1 101 ? 8.661 2.876 -5.345 1.00 92.88 101 SER A O 1
ATOM 705 N N . ALA A 1 102 ? 8.177 1.875 -3.383 1.00 93.56 102 ALA A N 1
ATOM 706 C CA . ALA A 1 102 ? 9.544 1.486 -3.066 1.00 93.56 102 ALA A CA 1
ATOM 707 C C . ALA A 1 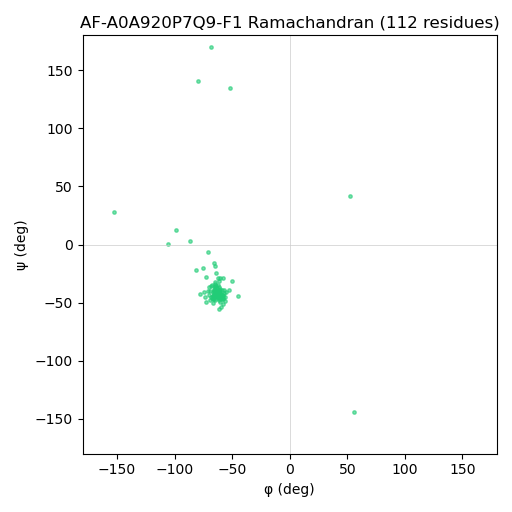102 ? 10.111 0.532 -4.122 1.00 93.56 102 ALA A C 1
ATOM 709 O O . ALA A 1 102 ? 11.189 0.793 -4.640 1.00 93.56 102 ALA A O 1
ATOM 710 N N . ALA A 1 103 ? 9.372 -0.510 -4.517 1.00 95.12 103 ALA A N 1
ATOM 711 C CA . ALA A 1 103 ? 9.821 -1.456 -5.540 1.00 95.12 103 ALA A CA 1
ATOM 712 C C . ALA A 1 103 ? 10.132 -0.766 -6.883 1.00 95.12 103 ALA A C 1
ATOM 714 O O . ALA A 1 103 ? 11.197 -0.991 -7.463 1.00 95.12 103 ALA A O 1
ATOM 715 N N . LEU A 1 104 ? 9.238 0.114 -7.353 1.00 95.50 104 LEU A N 1
ATOM 716 C CA . LEU A 1 104 ? 9.444 0.877 -8.590 1.00 95.50 104 LEU A CA 1
ATOM 717 C C . LEU A 1 104 ? 10.631 1.840 -8.470 1.00 95.50 104 LEU A C 1
ATOM 719 O O . LEU A 1 104 ? 11.474 1.901 -9.362 1.00 95.50 104 LEU A O 1
ATOM 723 N N . THR A 1 105 ? 10.728 2.559 -7.351 1.00 93.31 105 THR A N 1
ATOM 724 C CA . THR A 1 105 ? 11.795 3.542 -7.114 1.00 93.31 105 THR A CA 1
ATOM 725 C C . THR A 1 105 ? 13.159 2.866 -7.001 1.00 93.31 105 THR A C 1
ATOM 727 O O . THR A 1 105 ? 14.117 3.311 -7.628 1.00 93.31 105 THR A O 1
ATOM 730 N N . SER A 1 106 ? 13.257 1.760 -6.261 1.00 93.88 106 SER A N 1
ATOM 731 C CA . SER A 1 106 ? 14.487 0.977 -6.142 1.00 93.88 106 SER A CA 1
ATOM 732 C C . SER A 1 106 ? 14.974 0.493 -7.505 1.00 93.88 106 SER A C 1
ATOM 734 O O . SER A 1 106 ? 16.156 0.630 -7.810 1.00 93.88 106 SER A O 1
ATOM 736 N N . LEU A 1 107 ? 14.073 -0.010 -8.354 1.00 93.81 107 LEU A N 1
ATOM 737 C CA . LEU A 1 107 ? 14.444 -0.465 -9.692 1.00 93.81 107 LEU A CA 1
ATOM 738 C C . LEU A 1 107 ? 14.825 0.694 -10.625 1.00 93.81 107 LEU A C 1
ATOM 740 O O . LEU A 1 107 ? 15.748 0.557 -11.421 1.00 93.81 107 LEU A O 1
ATOM 744 N N . ALA A 1 108 ? 14.158 1.843 -10.517 1.00 93.88 108 ALA A N 1
ATOM 745 C CA . ALA A 1 108 ? 14.516 3.042 -11.273 1.00 93.88 108 ALA A CA 1
ATOM 746 C C . ALA A 1 108 ? 15.909 3.583 -10.901 1.00 93.88 108 ALA A C 1
ATOM 748 O O . ALA A 1 108 ? 16.632 4.082 -11.765 1.00 93.88 108 ALA A O 1
ATOM 749 N N . LEU A 1 109 ? 16.293 3.474 -9.625 1.00 91.94 109 LEU A N 1
ATOM 750 C CA . LEU A 1 109 ? 17.593 3.916 -9.116 1.00 91.94 109 LEU A CA 1
ATOM 751 C C . LEU A 1 109 ? 18.719 2.908 -9.369 1.00 91.94 109 LEU A C 1
ATOM 753 O O . LEU A 1 109 ? 19.873 3.322 -9.418 1.00 91.94 109 LEU A O 1
ATOM 757 N N . TRP A 1 110 ? 18.402 1.626 -9.577 1.00 90.25 110 TRP A N 1
ATOM 758 C CA . TRP A 1 110 ? 19.375 0.546 -9.787 1.00 90.25 110 TRP A CA 1
ATOM 759 C C . TRP A 1 110 ? 20.518 0.875 -10.770 1.00 90.25 110 TRP A C 1
ATOM 761 O O . TRP A 1 110 ? 21.666 0.619 -10.423 1.00 90.25 110 TRP A O 1
ATO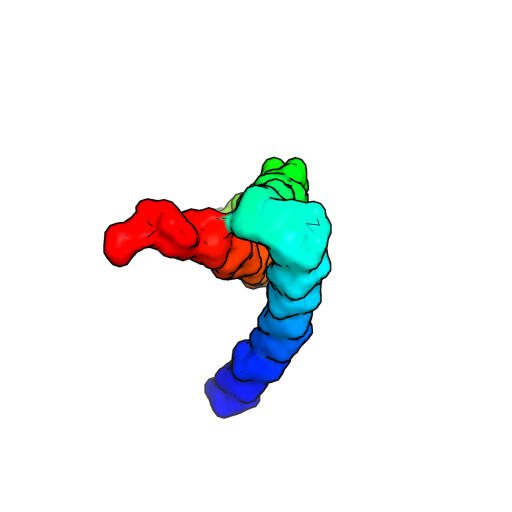M 771 N N . PRO A 1 111 ? 20.288 1.497 -11.947 1.00 87.12 111 PRO A N 1
ATOM 772 C CA . PRO A 1 111 ? 21.375 1.823 -12.882 1.00 87.12 111 PRO A CA 1
ATOM 773 C C . PRO A 1 111 ? 22.374 2.866 -12.366 1.00 87.12 111 PRO A C 1
ATOM 775 O O . PRO A 1 111 ? 23.434 3.036 -12.959 1.00 87.12 111 PRO A O 1
ATOM 778 N N . HIS A 1 112 ? 22.008 3.605 -11.318 1.00 82.50 112 HIS A N 1
ATOM 779 C CA . HIS A 1 112 ? 22.795 4.682 -10.718 1.00 82.50 112 HIS A CA 1
ATOM 780 C C . HIS A 1 112 ? 23.409 4.257 -9.376 1.00 82.50 112 HIS A C 1
ATOM 782 O O . HIS A 1 112 ? 24.059 5.071 -8.718 1.00 82.50 112 HIS A O 1
ATOM 788 N N . MET A 1 113 ? 23.172 3.013 -8.948 1.00 76.88 113 MET A N 1
ATOM 789 C CA . MET A 1 113 ? 23.811 2.441 -7.770 1.00 76.88 113 MET A CA 1
ATOM 790 C C . MET A 1 113 ? 25.235 1.971 -8.129 1.00 76.88 113 MET A C 1
ATOM 792 O O . MET A 1 113 ? 25.434 1.482 -9.242 1.00 76.88 113 MET A O 1
ATOM 796 N N . PRO A 1 114 ? 26.217 2.175 -7.229 1.00 68.19 114 PRO A N 1
ATOM 797 C CA . PRO A 1 114 ? 27.608 1.767 -7.437 1.00 68.19 114 PRO A CA 1
ATOM 798 C C . PRO A 1 114 ? 27.793 0.246 -7.481 1.00 68.19 114 PRO A C 1
ATOM 800 O O . PRO A 1 114 ? 26.988 -0.476 -6.846 1.00 68.19 114 PRO A O 1
#

pLDDT: mean 94.02, std 4.47, range [68.19, 98.12]

Sequence (114 aa):
MIISGLATGMLSTVFPVIAIGITILIAFQLAGFYGIALAGVGLLSTLGITLATDAYGPVADNAGGIAEQAQLDPQVRERTDALDALGNTTAATGKGFAIGSAALTSLALWPHMP

Secondary structure (DSSP, 8-state):
-HHHHHHHHHHTTHHHHHHHHHHHHHHHHHHHHHHHHHHHHHHHTTHHHHHHHHHHHHHHHHHHHHHHHTT--HHHHHHHHHHHHHHHHHHHHHHHHHHHHHHHHHHHHGGG--

Radius of gyration: 19.06 Å; Cα contacts (8 Å, |Δi|>4): 83; chains: 1; bounding box: 51×34×53 Å

Foldseek 3Di:
DVVVVVVVVVVVVVVLVVVLVVQQVVQCVVPRLVSLVVSLVVLCPCVVVLVVLLVQLVVLVVQLVCCVVVVHDVVSNVVSVVSNVSNVVSNVVSVSSVVSSCVSVCSSCVVVDD

Nearest PDB structures (foldseek):
  5los-assembly1_A  TM=7.004E-01  e=3.061E+00  Serendipita indica DSM 11827
  6h2f-assembly1_H  TM=4.289E-01  e=8.438E+00  Aeromonas hydrophila subsp. hydrophila AL09-71

Mean predicted aligned error: 3.96 Å